Protein AF-A0A968UY89-F1 (afdb_monomer)

Foldseek 3Di:
DPVVPFWDWDAFPPSQWIWIKGAWPDDPPDPVVVVVLVVVLVVCCVPPNNVRSVVSVVVVVVVVVVDDPFTAIETEDIDGDPVCPPVCRSVVNCVVRVVRCVVVVGYYDYDDPDVVVVDD

pLDDT: mean 89.92, std 12.42, range [38.28, 98.25]

Mean predicted aligned error: 5.14 Å

Solvent-accessible surface area (backbone atoms only — not comparable to full-atom values): 7161 Å² total; per-residue (Å²): 145,68,71,76,82,64,46,51,71,49,66,41,77,92,74,36,27,39,26,35,30,33,54,59,85,65,83,70,89,40,76,68,44,53,52,51,50,54,53,50,32,53,50,37,21,72,79,63,38,60,71,50,14,53,53,49,50,54,51,51,55,56,51,60,76,68,55,77,88,67,71,35,24,39,47,78,44,76,51,62,45,78,94,48,59,97,67,60,52,70,59,65,44,43,44,67,58,51,55,53,20,61,75,69,73,41,46,78,46,68,85,78,91,48,72,88,76,64,74,129

Structure (mmCIF, N/CA/C/O backbone):
data_AF-A0A968UY89-F1
#
_entry.id   AF-A0A968UY89-F1
#
loop_
_atom_site.group_PDB
_atom_site.id
_atom_site.type_symbol
_atom_site.label_atom_id
_atom_site.label_alt_id
_atom_site.label_comp_id
_atom_site.label_asym_id
_atom_site.label_entity_id
_atom_site.label_seq_id
_atom_site.pdbx_PDB_ins_code
_atom_site.Cartn_x
_atom_site.Cartn_y
_atom_site.Cartn_z
_atom_site.occupancy
_atom_site.B_iso_or_equiv
_atom_site.auth_seq_id
_atom_site.auth_comp_id
_atom_site.auth_asym_id
_atom_site.auth_atom_id
_atom_site.pdbx_PDB_model_num
ATOM 1 N N . MET A 1 1 ? -11.296 5.969 -15.406 1.00 38.28 1 MET A N 1
ATOM 2 C CA . MET A 1 1 ? -12.316 6.303 -14.390 1.00 38.28 1 MET A CA 1
ATOM 3 C C . MET A 1 1 ? -12.957 5.017 -13.849 1.00 38.28 1 MET A C 1
ATOM 5 O O . MET A 1 1 ? -14.138 4.800 -14.036 1.00 38.28 1 MET A O 1
ATOM 9 N N . LEU A 1 2 ? -12.156 4.122 -13.254 1.00 40.53 2 LEU A N 1
ATOM 10 C CA . LEU A 1 2 ? -12.601 2.816 -12.713 1.00 40.53 2 LEU A CA 1
ATOM 11 C C . LEU A 1 2 ? -11.835 2.411 -11.434 1.00 40.53 2 LEU A C 1
ATOM 13 O O . LEU A 1 2 ? -12.258 1.504 -10.735 1.00 40.53 2 LEU A O 1
ATOM 17 N N . LEU A 1 3 ? -10.747 3.115 -11.087 1.00 42.62 3 LEU A N 1
ATOM 18 C CA . LEU A 1 3 ? -9.927 2.828 -9.902 1.00 42.62 3 LEU A CA 1
ATOM 19 C C . LEU A 1 3 ? -10.627 3.167 -8.572 1.00 42.62 3 LEU A C 1
ATOM 21 O O . LEU A 1 3 ? -10.295 2.578 -7.555 1.00 42.62 3 LEU A O 1
ATOM 25 N N . TYR A 1 4 ? -11.616 4.067 -8.567 1.00 43.81 4 TYR A N 1
ATOM 26 C CA . TYR A 1 4 ? -12.242 4.555 -7.329 1.00 43.81 4 TYR A CA 1
ATOM 27 C C . TYR A 1 4 ? -13.195 3.567 -6.644 1.00 43.81 4 TYR A C 1
AT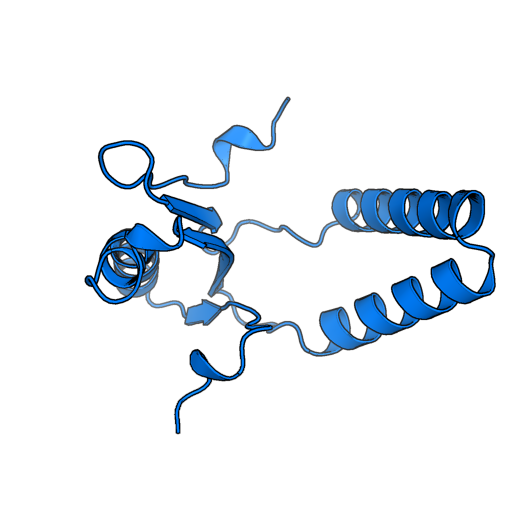OM 29 O O . TYR A 1 4 ? -13.559 3.805 -5.500 1.00 43.81 4 TYR A O 1
ATOM 37 N N . PHE A 1 5 ? -13.621 2.495 -7.317 1.00 53.47 5 PHE A N 1
ATOM 38 C CA . PHE A 1 5 ? -14.590 1.552 -6.741 1.00 53.47 5 PHE A CA 1
ATOM 39 C C . PHE A 1 5 ? -13.953 0.371 -6.003 1.00 53.47 5 PHE A C 1
ATOM 41 O O . PHE A 1 5 ? -14.665 -0.341 -5.303 1.00 53.47 5 PHE A O 1
ATOM 48 N N . LEU A 1 6 ? -12.640 0.159 -6.143 1.00 69.44 6 LEU A N 1
ATOM 49 C CA . LEU A 1 6 ? -11.962 -1.015 -5.582 1.00 69.44 6 LEU A CA 1
ATOM 50 C C . LEU A 1 6 ? -11.095 -0.700 -4.358 1.00 69.44 6 LEU A C 1
ATOM 52 O O . LEU A 1 6 ? -10.883 -1.590 -3.543 1.00 69.44 6 LEU A O 1
ATOM 56 N N . CYS A 1 7 ? -10.623 0.539 -4.192 1.00 77.06 7 CYS A N 1
ATOM 57 C CA . CYS A 1 7 ? -9.902 0.963 -2.990 1.00 77.06 7 CYS A CA 1
ATOM 58 C C . CYS A 1 7 ? -10.788 1.752 -2.022 1.00 77.06 7 CYS A C 1
ATOM 60 O O . CYS A 1 7 ? -11.696 2.483 -2.418 1.00 77.06 7 CYS A O 1
ATOM 62 N N . ILE A 1 8 ? -10.500 1.609 -0.729 1.00 80.56 8 ILE A N 1
ATOM 63 C CA . ILE A 1 8 ? -11.234 2.238 0.369 1.00 80.56 8 ILE A CA 1
ATOM 64 C C . ILE A 1 8 ? -10.363 3.338 0.990 1.00 80.56 8 ILE A C 1
ATOM 66 O O . ILE A 1 8 ? -9.155 3.181 1.176 1.00 80.56 8 ILE A O 1
ATOM 70 N N . PHE A 1 9 ? -11.001 4.469 1.314 1.00 87.12 9 PHE A N 1
ATOM 71 C CA . PHE A 1 9 ? -10.334 5.713 1.707 1.00 87.12 9 PHE A CA 1
ATOM 72 C C . PHE A 1 9 ? -10.851 6.262 3.047 1.00 87.12 9 PHE A C 1
ATOM 74 O O . PHE A 1 9 ? -11.604 7.242 3.058 1.00 87.12 9 PHE A O 1
ATOM 81 N N . PRO A 1 10 ? -10.493 5.684 4.208 1.00 88.25 10 PRO A N 1
ATOM 82 C CA . PRO A 1 10 ? -10.768 6.341 5.478 1.00 88.25 10 PRO A CA 1
ATOM 83 C C . PRO A 1 10 ? -9.993 7.667 5.563 1.00 88.25 10 PRO A C 1
ATOM 85 O O . PRO A 1 10 ? -8.782 7.733 5.332 1.00 88.25 10 PRO A O 1
ATOM 88 N N . ILE A 1 11 ? -10.706 8.736 5.920 1.00 93.69 11 ILE A N 1
ATOM 89 C CA . ILE A 1 11 ? -10.157 10.083 6.105 1.00 93.69 11 ILE A CA 1
ATOM 90 C C . ILE A 1 11 ? -10.361 10.490 7.562 1.00 93.69 11 ILE A C 1
ATOM 92 O O . ILE A 1 11 ? -11.465 10.421 8.099 1.00 93.69 11 ILE A O 1
ATOM 96 N N . ALA A 1 12 ? -9.290 10.947 8.208 1.00 94.44 12 ALA A N 1
ATOM 97 C CA . ALA A 1 12 ? -9.349 11.400 9.590 1.00 94.44 12 ALA A CA 1
ATOM 98 C C . ALA A 1 12 ? -10.100 12.742 9.701 1.00 94.44 12 ALA A C 1
ATOM 100 O O . ALA A 1 12 ? -10.042 13.561 8.771 1.00 94.44 12 ALA A O 1
ATOM 101 N N . PRO A 1 13 ? -10.728 13.043 10.856 1.00 92.75 13 PRO A N 1
ATOM 102 C CA . PRO A 1 13 ? -11.386 14.325 11.092 1.00 92.75 13 PRO A CA 1
ATOM 103 C C . PRO A 1 13 ? -10.499 15.522 10.736 1.00 92.75 13 PRO A C 1
ATOM 105 O O . PRO A 1 13 ? -9.277 15.492 10.901 1.00 92.75 13 PRO A O 1
ATOM 108 N N . LYS A 1 14 ? -11.120 16.600 10.239 1.00 93.75 14 LYS A N 1
ATOM 109 C CA . LYS A 1 14 ? -10.420 17.820 9.784 1.00 93.75 14 LYS A CA 1
ATOM 110 C C . LYS A 1 14 ? -9.354 17.548 8.705 1.00 93.75 14 LYS A C 1
ATOM 112 O O . LYS A 1 14 ? -8.401 18.320 8.568 1.00 93.75 14 LYS A O 1
ATOM 117 N N . GLN A 1 15 ? -9.498 16.445 7.963 1.00 94.69 15 GLN A N 1
ATOM 118 C CA . GLN A 1 15 ? -8.575 16.020 6.907 1.00 94.69 15 GLN A CA 1
ATOM 119 C C . GLN A 1 15 ? -7.127 15.988 7.415 1.00 94.69 15 GLN A C 1
ATOM 121 O O . GLN A 1 15 ? -6.206 16.549 6.815 1.00 94.69 15 GLN A O 1
ATOM 126 N N . GLN A 1 16 ? -6.936 15.434 8.612 1.00 96.44 16 GLN A N 1
ATOM 127 C CA . GLN A 1 16 ? -5.627 15.376 9.263 1.00 96.44 16 GLN A CA 1
ATOM 128 C C . GLN A 1 16 ? -4.768 14.204 8.784 1.00 96.44 16 GLN A C 1
ATOM 130 O O . GLN A 1 16 ? -3.568 14.180 9.060 1.00 96.44 16 GLN A O 1
ATOM 135 N N . GLY A 1 17 ? -5.358 13.280 8.035 1.00 96.56 17 GLY A N 1
ATOM 136 C CA . GLY A 1 17 ? -4.687 12.143 7.434 1.00 96.56 17 GLY A CA 1
ATOM 137 C C . GLY A 1 17 ? -5.654 11.266 6.653 1.00 96.56 17 GLY A C 1
ATOM 138 O O . GLY A 1 17 ? -6.868 11.464 6.731 1.00 96.56 17 GLY A O 1
ATOM 139 N N . ALA A 1 18 ? -5.098 10.318 5.912 1.00 96.69 18 ALA A N 1
ATOM 140 C CA . ALA A 1 18 ? -5.842 9.348 5.123 1.00 96.69 18 ALA A CA 1
ATOM 141 C C . ALA A 1 18 ? -5.075 8.024 5.049 1.00 96.69 18 ALA A C 1
ATOM 143 O O . ALA A 1 18 ? -3.848 8.000 5.202 1.00 96.69 18 ALA A O 1
ATOM 144 N N . CYS A 1 19 ? -5.814 6.948 4.810 1.00 95.75 19 CYS A N 1
ATOM 145 C CA . CYS A 1 19 ? -5.279 5.659 4.394 1.00 95.75 19 CYS A CA 1
ATOM 146 C C . CYS A 1 19 ? -5.966 5.262 3.081 1.00 95.75 19 CYS A C 1
ATOM 148 O O . CYS A 1 19 ? -7.147 5.544 2.899 1.00 95.75 19 CYS A O 1
ATOM 150 N N . VAL A 1 20 ? -5.212 4.677 2.159 1.00 94.94 20 VAL A N 1
ATOM 151 C CA . VAL A 1 20 ? -5.668 4.131 0.882 1.00 94.94 20 VAL A CA 1
ATOM 152 C C . VAL A 1 20 ? -5.288 2.670 0.887 1.00 94.94 20 VAL A C 1
ATOM 154 O O . VAL A 1 20 ? -4.104 2.350 1.014 1.00 94.94 20 VAL A O 1
ATOM 157 N N . TRP A 1 21 ? -6.276 1.802 0.749 1.00 95.44 21 TRP A N 1
ATOM 158 C CA . TRP A 1 21 ? -6.047 0.368 0.781 1.00 95.44 21 TRP A CA 1
ATOM 159 C C . TRP A 1 21 ? -6.997 -0.383 -0.142 1.00 95.44 21 TRP A C 1
ATOM 161 O O . TRP A 1 21 ? -8.042 0.144 -0.533 1.00 95.44 21 TRP A O 1
ATOM 171 N N . TYR A 1 22 ? -6.626 -1.611 -0.477 1.00 94.69 22 TYR A N 1
ATOM 172 C CA . TYR A 1 22 ? -7.389 -2.511 -1.326 1.00 94.69 22 TYR A CA 1
ATOM 173 C C . TYR A 1 22 ? -7.798 -3.761 -0.540 1.00 94.69 22 TYR A C 1
ATOM 175 O O . TYR A 1 22 ? -6.957 -4.347 0.149 1.00 94.69 22 TYR A O 1
ATOM 183 N N . PRO A 1 23 ? -9.065 -4.191 -0.636 1.00 93.94 23 PRO A N 1
ATOM 184 C CA . PRO A 1 23 ? -9.505 -5.453 -0.066 1.00 93.94 23 PRO A CA 1
ATOM 185 C C . PRO A 1 23 ? -8.798 -6.654 -0.689 1.00 93.94 23 PRO A C 1
ATOM 187 O O . PRO A 1 23 ? -8.433 -6.642 -1.865 1.00 93.94 23 PRO A O 1
ATOM 190 N N . ALA A 1 24 ? -8.714 -7.733 0.084 1.00 92.50 24 ALA A N 1
ATOM 191 C CA . ALA A 1 24 ? -8.274 -9.024 -0.421 1.00 92.50 24 ALA A CA 1
ATOM 192 C C . ALA A 1 24 ? -9.057 -9.469 -1.666 1.00 92.50 24 ALA A C 1
ATOM 194 O O . ALA A 1 24 ? -10.284 -9.343 -1.728 1.00 92.50 24 ALA A O 1
ATOM 195 N N . GLY A 1 25 ? -8.323 -10.011 -2.640 1.00 87.19 25 GLY A N 1
ATOM 196 C CA . GLY A 1 25 ? -8.855 -10.459 -3.930 1.00 87.19 25 GLY A CA 1
ATOM 197 C C . GLY A 1 25 ? -8.907 -9.372 -5.007 1.00 87.19 25 GLY A C 1
ATOM 198 O O . GLY A 1 25 ? -9.245 -9.679 -6.148 1.00 87.19 25 GLY A O 1
ATOM 199 N N . VAL A 1 26 ? -8.561 -8.120 -4.684 1.00 89.88 26 VAL A N 1
ATOM 200 C CA . VAL A 1 26 ? -8.328 -7.093 -5.704 1.00 89.88 26 VAL A CA 1
ATOM 201 C C . VAL A 1 26 ? -6.914 -7.239 -6.255 1.00 89.88 26 VAL A C 1
ATOM 203 O O . VAL A 1 26 ? -5.936 -7.053 -5.539 1.00 89.88 26 VAL A O 1
ATOM 206 N N . GLU A 1 27 ? -6.809 -7.535 -7.546 1.00 86.44 27 GLU A N 1
ATOM 207 C CA . GLU A 1 27 ? -5.531 -7.631 -8.247 1.00 86.44 27 GLU A CA 1
ATOM 208 C C . GLU A 1 27 ? -5.028 -6.235 -8.654 1.00 86.44 27 GLU A C 1
ATOM 210 O O . GLU A 1 27 ? -5.558 -5.599 -9.571 1.00 86.44 27 GLU A O 1
ATOM 215 N N . ILE A 1 28 ? -4.017 -5.740 -7.937 1.00 86.38 28 ILE A N 1
ATOM 216 C CA . ILE A 1 28 ? -3.438 -4.400 -8.134 1.00 86.38 28 ILE A CA 1
ATOM 217 C C . ILE A 1 28 ? -2.291 -4.450 -9.146 1.00 86.38 28 ILE A C 1
ATOM 219 O O . ILE A 1 28 ? -2.190 -3.572 -10.001 1.00 86.38 28 ILE A O 1
ATOM 223 N N . PHE A 1 29 ? -1.453 -5.485 -9.061 1.00 86.06 29 PHE A N 1
ATOM 224 C CA . PHE A 1 29 ? -0.253 -5.681 -9.876 1.00 86.06 29 PHE A CA 1
ATOM 225 C C . PHE A 1 29 ? -0.566 -6.467 -11.159 1.00 86.06 29 PHE A C 1
ATOM 227 O O . PHE A 1 29 ? -0.061 -7.561 -11.371 1.00 86.06 29 PHE A O 1
ATOM 234 N N . ASN A 1 30 ? -1.449 -5.915 -11.990 1.00 87.69 30 ASN A N 1
ATOM 235 C CA . ASN A 1 30 ? -1.846 -6.485 -13.284 1.00 87.69 30 ASN A CA 1
ATOM 236 C C . ASN A 1 30 ? -1.126 -5.797 -14.462 1.00 87.69 30 ASN A C 1
ATOM 238 O O . ASN A 1 30 ? -0.412 -4.811 -14.271 1.00 87.69 30 ASN A O 1
ATOM 242 N N . ASP A 1 31 ? -1.396 -6.231 -15.697 1.00 90.75 31 ASP A N 1
ATOM 243 C CA . ASP A 1 31 ? -0.823 -5.663 -16.932 1.00 90.75 31 ASP A CA 1
ATOM 244 C C . ASP A 1 31 ? -0.929 -4.131 -17.016 1.00 90.75 31 ASP A C 1
ATOM 246 O O . ASP A 1 31 ? -0.071 -3.447 -17.576 1.00 90.75 31 ASP A O 1
ATOM 250 N N . ARG A 1 32 ? -1.997 -3.549 -16.456 1.00 90.25 32 ARG A N 1
ATOM 251 C CA . ARG A 1 32 ? -2.168 -2.095 -16.440 1.00 90.25 32 ARG A CA 1
ATOM 252 C C . ARG A 1 32 ? -1.194 -1.424 -15.476 1.00 90.25 32 ARG A C 1
ATOM 254 O O . ARG A 1 32 ? -0.708 -0.333 -15.770 1.00 90.25 32 ARG A O 1
ATOM 261 N N . PHE A 1 33 ? -0.940 -2.031 -14.322 1.00 88.38 33 PHE A N 1
ATOM 262 C CA . PHE A 1 33 ? 0.085 -1.552 -13.402 1.00 88.38 33 PHE A CA 1
ATOM 263 C C . PHE A 1 33 ? 1.465 -1.608 -14.060 1.00 88.38 33 PHE A C 1
ATOM 265 O O . PHE A 1 33 ? 2.196 -0.622 -14.005 1.00 88.38 33 PHE A O 1
ATOM 272 N N . GLU A 1 34 ? 1.780 -2.692 -14.770 1.00 90.50 34 GLU A N 1
ATOM 273 C CA . GLU A 1 34 ? 3.037 -2.815 -15.519 1.00 90.50 34 GLU A CA 1
ATOM 274 C C . GLU A 1 34 ? 3.194 -1.711 -16.576 1.00 90.50 34 GLU A C 1
ATOM 276 O O . GLU A 1 34 ? 4.243 -1.070 -16.653 1.00 90.50 34 GLU A O 1
ATOM 281 N N . GLN A 1 35 ? 2.132 -1.403 -17.329 1.00 94.00 35 GLN A N 1
ATOM 282 C CA . GLN A 1 35 ? 2.130 -0.289 -18.288 1.00 94.00 35 GLN A CA 1
ATOM 283 C C . GLN A 1 35 ? 2.414 1.059 -17.614 1.00 94.00 35 GLN A C 1
ATOM 285 O O . GLN A 1 35 ? 3.215 1.845 -18.120 1.00 94.00 35 GLN A O 1
ATOM 290 N N . ILE A 1 36 ? 1.812 1.316 -16.448 1.00 93.75 36 ILE A N 1
ATOM 291 C CA . ILE A 1 36 ? 2.078 2.536 -15.674 1.00 93.75 36 ILE A CA 1
ATOM 292 C C . ILE A 1 36 ? 3.550 2.592 -15.248 1.00 93.75 36 ILE A C 1
ATOM 294 O O . ILE A 1 36 ? 4.166 3.652 -15.341 1.00 93.75 36 ILE A O 1
ATOM 298 N N . ILE A 1 37 ? 4.141 1.476 -14.814 1.00 93.56 37 ILE A N 1
ATOM 299 C CA . ILE A 1 37 ? 5.565 1.435 -14.454 1.00 93.56 37 ILE A CA 1
ATOM 300 C C . ILE A 1 37 ? 6.448 1.766 -15.661 1.00 93.56 37 ILE A C 1
ATOM 302 O O . ILE A 1 37 ? 7.363 2.577 -15.520 1.00 93.56 37 ILE A O 1
ATOM 306 N N . VAL A 1 38 ? 6.152 1.228 -16.848 1.00 95.62 38 VAL A N 1
ATOM 307 C CA . VAL A 1 38 ? 6.879 1.561 -18.088 1.00 95.62 38 VAL A CA 1
ATOM 308 C C . VAL A 1 38 ? 6.799 3.061 -18.393 1.00 95.62 38 VAL A C 1
ATOM 310 O O . VAL A 1 38 ? 7.819 3.693 -18.682 1.00 95.62 38 VAL A O 1
ATOM 313 N N . GLU A 1 39 ? 5.614 3.665 -18.273 1.00 97.44 39 GLU A N 1
ATOM 314 C CA . GLU A 1 39 ? 5.432 5.109 -18.460 1.00 97.44 39 GLU A CA 1
ATOM 315 C C . GLU A 1 39 ? 6.226 5.930 -17.431 1.00 97.44 39 GLU A C 1
ATOM 317 O O . GLU A 1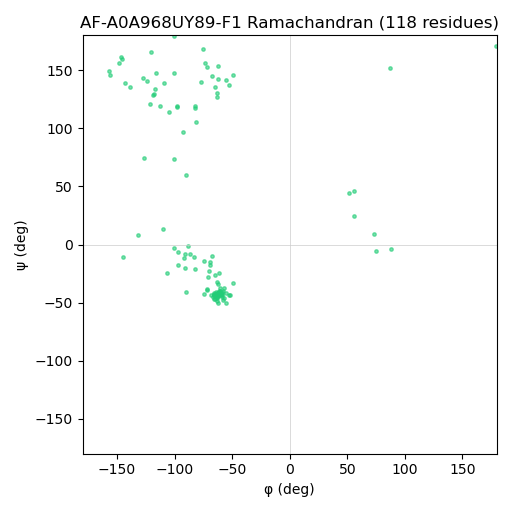 39 ? 6.869 6.923 -17.783 1.00 97.44 39 GLU A O 1
ATOM 322 N N . VAL A 1 40 ? 6.236 5.506 -16.164 1.00 97.00 40 VAL A N 1
ATOM 323 C CA . VAL A 1 40 ? 6.995 6.170 -15.095 1.00 97.00 40 VAL A CA 1
ATOM 324 C C . VAL A 1 40 ? 8.503 6.061 -15.333 1.00 97.00 40 VAL A C 1
ATOM 326 O O . VAL A 1 40 ? 9.201 7.068 -15.204 1.00 97.00 40 VAL A O 1
ATOM 329 N N . VAL A 1 41 ? 9.014 4.892 -15.733 1.00 97.69 41 VAL A N 1
ATOM 330 C CA . VAL A 1 41 ? 10.429 4.705 -16.102 1.00 97.69 41 VAL A CA 1
ATOM 331 C C . VAL A 1 41 ? 10.805 5.656 -17.238 1.00 97.69 41 VAL A C 1
ATOM 333 O O . VAL A 1 41 ? 11.789 6.386 -17.119 1.00 97.69 41 VAL A O 1
ATOM 336 N N . ALA A 1 42 ? 9.990 5.727 -18.295 1.00 97.88 42 ALA A N 1
ATOM 337 C CA . ALA A 1 42 ? 10.233 6.619 -19.427 1.00 97.88 42 ALA A CA 1
ATOM 338 C C . ALA A 1 42 ? 10.244 8.103 -19.015 1.00 97.88 42 ALA A C 1
ATOM 340 O O . ALA A 1 42 ? 11.094 8.875 -19.470 1.00 97.88 42 ALA A O 1
ATOM 341 N N . LEU A 1 43 ? 9.337 8.513 -18.122 1.00 98.25 43 LEU A N 1
ATOM 342 C CA . LEU A 1 43 ? 9.315 9.868 -17.569 1.00 98.25 43 LEU A CA 1
ATOM 343 C C . LEU A 1 43 ? 10.583 10.168 -16.759 1.00 98.25 43 LEU A C 1
ATOM 345 O O . LEU A 1 43 ? 11.198 11.218 -16.956 1.00 98.25 43 LEU A O 1
ATOM 349 N N . ILE A 1 44 ? 11.013 9.251 -15.891 1.00 98.25 44 ILE A N 1
ATOM 350 C CA . ILE A 1 44 ? 12.235 9.416 -15.092 1.00 98.25 44 ILE A CA 1
ATOM 351 C C . ILE A 1 44 ? 13.465 9.488 -16.003 1.00 98.25 44 ILE A C 1
ATOM 353 O O . ILE A 1 44 ? 14.281 10.394 -15.832 1.00 98.25 44 ILE A O 1
ATOM 357 N N . SER A 1 45 ? 13.581 8.609 -17.003 1.00 98.00 45 SER A N 1
ATOM 358 C CA . SER A 1 45 ? 14.667 8.667 -17.990 1.00 98.00 45 SER A CA 1
ATOM 359 C C . SER A 1 45 ? 14.703 10.016 -18.707 1.00 98.00 45 SER A C 1
ATOM 361 O O . SER A 1 45 ? 15.760 10.642 -18.810 1.00 98.00 45 SER A O 1
ATOM 363 N N . ARG A 1 46 ? 13.542 10.515 -19.147 1.00 98.06 46 ARG A N 1
ATOM 364 C CA . ARG A 1 46 ? 13.434 11.783 -19.879 1.00 98.06 46 ARG A CA 1
ATOM 365 C C . ARG A 1 46 ? 13.832 12.995 -19.038 1.00 98.06 46 ARG A C 1
ATOM 367 O O . ARG A 1 46 ? 14.506 13.885 -19.548 1.00 98.06 46 ARG A O 1
ATOM 374 N N . PHE A 1 47 ? 13.381 13.070 -17.787 1.00 98.19 47 PHE A N 1
ATOM 375 C CA . PHE A 1 47 ? 13.551 14.268 -16.955 1.00 98.19 47 PHE A CA 1
ATOM 376 C C . PHE A 1 47 ? 14.749 14.203 -16.003 1.00 98.19 47 PHE A C 1
ATOM 378 O O . PHE A 1 47 ? 15.178 15.232 -15.489 1.00 98.19 47 PHE A O 1
ATOM 385 N N . SER A 1 48 ? 15.284 13.014 -15.734 1.00 97.75 48 SER A N 1
ATOM 386 C CA . SER A 1 48 ? 16.351 12.788 -14.749 1.00 97.75 48 SER A CA 1
ATOM 387 C C . SER A 1 48 ? 17.504 11.928 -15.281 1.00 97.75 48 SER A C 1
ATOM 389 O O . SER A 1 48 ? 18.402 11.571 -14.515 1.00 97.75 48 SER A O 1
ATOM 391 N N . GLY A 1 49 ? 17.507 11.627 -16.582 1.00 98.12 49 GLY A N 1
ATOM 392 C CA . GLY A 1 49 ? 18.552 10.877 -17.272 1.00 98.12 49 GLY A CA 1
ATOM 393 C C . GLY A 1 49 ? 18.345 9.363 -17.232 1.00 98.12 49 GLY A C 1
ATOM 394 O O . GLY A 1 49 ? 17.781 8.814 -16.287 1.00 98.12 49 GLY A O 1
ATOM 395 N N . GLU A 1 50 ? 18.865 8.685 -18.252 1.00 97.88 50 GLU A N 1
ATOM 396 C CA . GLU A 1 50 ? 18.654 7.254 -18.507 1.00 97.88 50 GLU A CA 1
ATOM 397 C C . GLU A 1 50 ? 19.035 6.351 -17.323 1.00 97.88 50 GLU A C 1
ATOM 399 O O . GLU A 1 50 ? 18.297 5.447 -16.938 1.00 97.88 50 GLU A O 1
ATOM 404 N N . GLU A 1 51 ? 20.157 6.646 -16.668 1.00 98.12 51 GLU A N 1
ATOM 405 C CA . GLU A 1 51 ? 20.608 5.881 -15.503 1.00 98.12 51 GLU A CA 1
ATOM 406 C C . GLU A 1 51 ? 19.651 6.006 -14.307 1.00 98.12 51 GLU A C 1
ATOM 408 O O . GLU A 1 51 ? 19.579 5.106 -13.472 1.00 98.12 51 GLU A O 1
ATOM 413 N N . SER A 1 52 ? 18.895 7.102 -14.203 1.00 97.94 52 SER A N 1
ATOM 414 C CA . SER A 1 52 ? 17.858 7.249 -13.177 1.00 97.94 52 SER A CA 1
ATOM 415 C C . SER A 1 52 ? 16.652 6.356 -13.467 1.00 97.94 52 SER A C 1
ATOM 417 O O . SER A 1 52 ? 16.126 5.753 -12.532 1.00 97.94 52 SER A O 1
ATOM 419 N N . GLY A 1 53 ? 16.263 6.219 -14.739 1.00 98.00 53 GLY A N 1
ATOM 420 C CA . GLY A 1 53 ? 15.207 5.298 -15.165 1.00 98.00 53 GLY A CA 1
ATOM 421 C C . GLY A 1 53 ? 15.571 3.847 -14.860 1.00 98.00 53 GLY A C 1
ATOM 422 O O . GLY A 1 53 ? 14.826 3.171 -14.155 1.00 98.00 53 GLY A O 1
ATOM 423 N N . LYS A 1 54 ? 16.776 3.410 -15.253 1.00 97.50 54 LYS A N 1
ATOM 424 C CA . LYS A 1 54 ? 17.287 2.058 -14.950 1.00 97.50 54 LYS A CA 1
ATOM 425 C C . LYS A 1 54 ? 17.352 1.763 -13.452 1.00 97.50 54 LYS A C 1
ATOM 427 O O . LYS A 1 54 ? 17.012 0.667 -13.014 1.00 97.50 54 LYS A O 1
ATOM 432 N N . ARG A 1 55 ? 17.783 2.734 -12.633 1.00 97.31 55 ARG A N 1
ATOM 433 C CA . ARG A 1 55 ? 17.786 2.568 -11.168 1.00 97.31 55 ARG A CA 1
ATOM 434 C C . ARG A 1 55 ? 16.375 2.404 -10.613 1.00 97.31 55 ARG A C 1
ATOM 436 O O . ARG A 1 55 ? 16.191 1.595 -9.710 1.00 97.31 55 ARG A O 1
ATOM 443 N N . TYR A 1 56 ? 15.404 3.162 -11.121 1.00 96.44 56 TYR A N 1
ATOM 444 C CA . TYR A 1 56 ? 14.011 3.029 -10.703 1.00 96.44 56 TYR A CA 1
ATOM 445 C C . TYR A 1 56 ? 13.427 1.672 -11.111 1.00 96.44 56 TYR A C 1
ATOM 447 O O . TYR A 1 56 ? 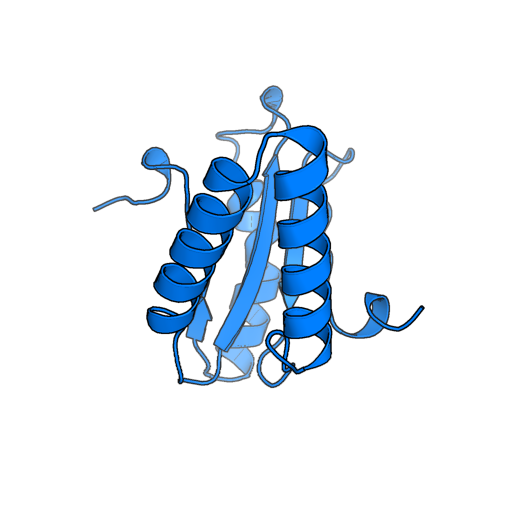12.858 0.987 -10.266 1.00 96.44 56 TYR A O 1
ATOM 455 N N . GLU A 1 57 ? 13.644 1.247 -12.356 1.00 95.75 57 GLU A N 1
ATOM 456 C CA . GLU A 1 57 ? 13.231 -0.070 -12.851 1.00 95.75 57 GLU A CA 1
ATOM 457 C C . GLU A 1 57 ? 13.794 -1.2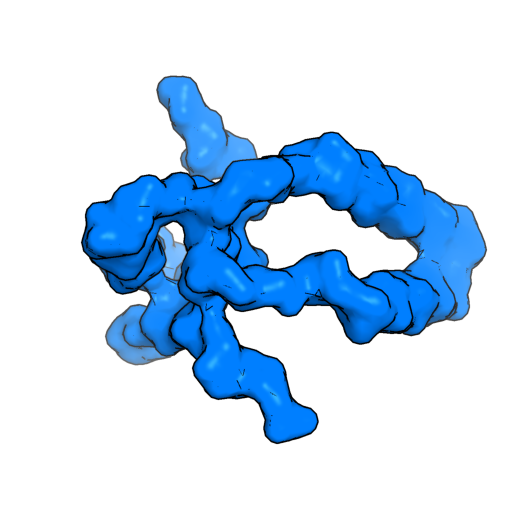01 -11.977 1.00 95.75 57 GLU A C 1
ATOM 459 O O . GLU A 1 57 ? 13.041 -2.032 -11.472 1.00 95.75 57 GLU A O 1
ATOM 464 N N . HIS A 1 58 ? 15.102 -1.178 -11.702 1.00 95.44 58 HIS A N 1
ATOM 465 C CA . HIS A 1 58 ? 15.755 -2.167 -10.839 1.00 95.44 58 HIS A CA 1
ATOM 466 C C . HIS A 1 58 ? 15.189 -2.186 -9.412 1.00 95.44 58 HIS A C 1
ATOM 468 O O . HIS A 1 58 ? 15.068 -3.246 -8.797 1.00 95.44 58 HIS A O 1
ATOM 474 N N . LEU A 1 59 ? 14.843 -1.018 -8.859 1.00 92.50 59 LEU A N 1
ATOM 475 C CA . LEU A 1 59 ? 14.212 -0.924 -7.541 1.00 92.50 59 LEU A CA 1
ATOM 476 C C . LEU A 1 59 ? 12.812 -1.543 -7.541 1.00 92.50 59 LEU A C 1
ATOM 478 O O . LEU A 1 59 ? 12.505 -2.314 -6.634 1.00 92.50 59 LEU A O 1
ATOM 482 N N . ILE A 1 60 ? 11.988 -1.246 -8.548 1.00 91.31 60 ILE A N 1
ATOM 483 C CA . ILE A 1 60 ? 10.632 -1.796 -8.653 1.00 91.31 60 ILE A CA 1
ATOM 484 C C . ILE A 1 60 ? 10.663 -3.310 -8.868 1.00 91.31 60 ILE A C 1
ATOM 486 O O . ILE A 1 60 ? 9.925 -4.015 -8.190 1.00 91.31 60 ILE A O 1
ATOM 490 N N . GLN A 1 61 ? 11.562 -3.831 -9.707 1.00 91.44 61 GLN A N 1
ATOM 491 C CA . GLN A 1 61 ? 11.731 -5.279 -9.882 1.00 91.44 61 GLN A CA 1
ATOM 492 C C . GLN A 1 61 ? 12.112 -5.977 -8.570 1.00 91.44 61 GLN A C 1
ATOM 494 O O . GLN A 1 61 ? 11.563 -7.022 -8.228 1.00 91.44 61 GLN A O 1
ATOM 499 N N . LYS A 1 62 ? 13.031 -5.389 -7.793 1.00 91.19 62 LYS A N 1
ATOM 500 C CA . LYS A 1 62 ? 13.402 -5.931 -6.479 1.00 91.19 62 LYS A CA 1
ATOM 501 C C . LYS A 1 62 ? 12.244 -5.931 -5.490 1.00 91.19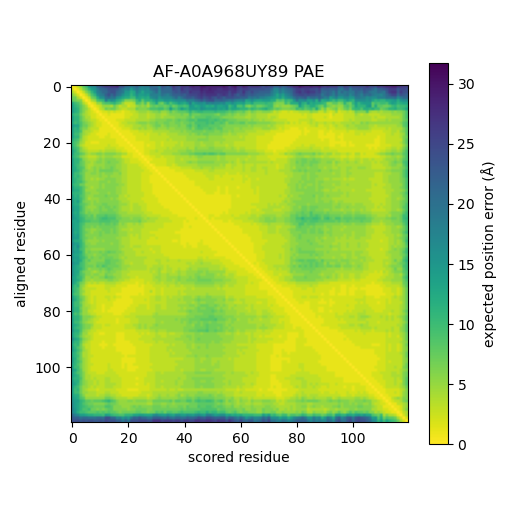 62 LYS A C 1
ATOM 503 O O . LYS A 1 62 ? 12.111 -6.897 -4.751 1.00 91.19 62 LYS A O 1
ATOM 508 N N . MET A 1 63 ? 11.455 -4.860 -5.462 1.00 87.25 63 MET A N 1
ATOM 509 C CA . MET A 1 63 ? 10.274 -4.771 -4.605 1.00 87.25 63 MET A CA 1
ATOM 510 C C . MET A 1 63 ? 9.216 -5.792 -5.019 1.00 87.25 63 MET A C 1
ATOM 512 O O . MET A 1 63 ? 8.762 -6.542 -4.167 1.00 87.25 63 MET A O 1
ATOM 516 N N . GLY A 1 64 ? 8.921 -5.900 -6.318 1.00 87.81 64 GLY A N 1
ATOM 517 C CA . GLY A 1 64 ? 7.971 -6.875 -6.860 1.00 87.81 64 GLY A CA 1
ATOM 518 C C . GLY A 1 64 ? 8.329 -8.322 -6.511 1.00 87.81 64 GLY A C 1
ATOM 519 O O . GLY A 1 64 ? 7.457 -9.108 -6.170 1.00 87.81 64 GLY A O 1
ATOM 520 N N . ASN A 1 65 ? 9.620 -8.669 -6.495 1.00 87.94 65 ASN A N 1
ATOM 521 C CA . ASN A 1 65 ? 10.077 -10.003 -6.084 1.00 87.94 65 ASN A CA 1
ATOM 522 C C . ASN A 1 65 ? 9.898 -10.300 -4.581 1.00 87.94 65 ASN A C 1
ATOM 524 O O . ASN A 1 65 ? 10.056 -11.449 -4.171 1.00 87.94 65 ASN A O 1
ATOM 528 N N . LEU A 1 66 ? 9.652 -9.278 -3.756 1.00 88.44 66 LEU A N 1
ATOM 529 C CA . LEU A 1 66 ? 9.392 -9.402 -2.318 1.00 88.44 66 LEU A CA 1
ATOM 530 C C . LEU A 1 66 ? 7.898 -9.313 -1.981 1.00 88.44 66 LEU A C 1
ATOM 532 O O . LEU A 1 66 ? 7.547 -9.432 -0.804 1.00 88.44 66 LEU A O 1
ATOM 536 N N . GLU A 1 67 ? 7.040 -9.085 -2.977 1.00 88.31 67 GLU A N 1
ATOM 537 C CA . GLU A 1 67 ? 5.597 -9.019 -2.774 1.00 88.31 67 GLU A CA 1
ATOM 538 C C . GLU A 1 67 ? 5.055 -10.385 -2.322 1.00 88.31 67 GLU A C 1
ATOM 540 O O . GLU A 1 67 ? 5.441 -11.421 -2.880 1.00 88.31 67 GLU A O 1
ATOM 545 N N . PRO A 1 68 ? 4.170 -10.424 -1.309 1.00 89.69 68 PRO A N 1
ATOM 546 C CA . PRO A 1 68 ? 3.565 -11.668 -0.863 1.00 89.69 68 PRO A CA 1
ATOM 547 C C . PRO A 1 68 ? 2.723 -12.311 -1.963 1.00 89.69 68 PRO A C 1
ATOM 549 O O . PRO A 1 68 ? 1.991 -11.641 -2.691 1.00 89.69 68 PRO A O 1
ATOM 552 N N . THR A 1 69 ? 2.770 -13.639 -2.027 1.00 89.19 69 THR A N 1
ATOM 553 C CA . THR A 1 69 ? 1.925 -14.417 -2.951 1.00 89.19 69 THR A CA 1
ATOM 554 C C . THR A 1 69 ? 0.593 -14.817 -2.317 1.00 89.19 69 THR A C 1
ATOM 556 O O . THR A 1 69 ? -0.376 -15.127 -3.009 1.00 89.19 69 THR A O 1
ATOM 5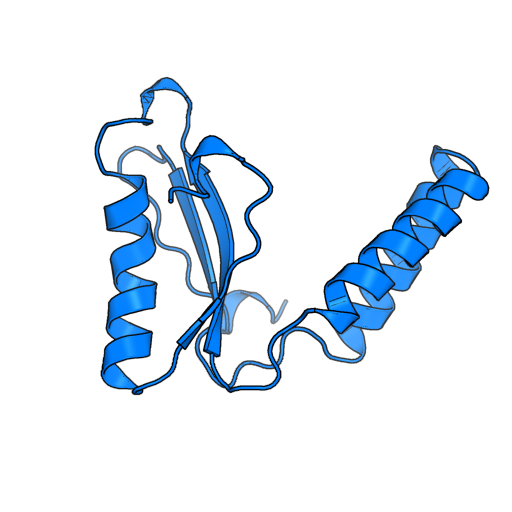59 N N . GLU A 1 70 ? 0.532 -14.811 -0.987 1.00 91.62 70 GLU A N 1
ATOM 560 C CA . GLU A 1 70 ? -0.655 -15.097 -0.201 1.00 91.62 70 GLU A CA 1
ATOM 561 C C . GLU A 1 70 ? -1.701 -14.000 -0.391 1.00 91.62 70 GLU A C 1
ATOM 563 O O . GLU A 1 70 ? -1.375 -12.821 -0.475 1.00 91.62 70 GLU A O 1
ATOM 568 N N . THR A 1 71 ? -2.985 -14.358 -0.395 1.00 93.19 71 THR A N 1
ATOM 569 C CA . THR A 1 71 ? -4.061 -13.363 -0.456 1.00 93.19 71 THR A CA 1
ATOM 570 C C . THR A 1 71 ? -4.048 -12.461 0.781 1.00 93.19 71 THR A C 1
ATOM 572 O O . THR A 1 71 ? -4.110 -12.943 1.914 1.00 93.19 71 THR A O 1
ATOM 575 N N . HIS A 1 72 ? -4.024 -11.148 0.561 1.00 95.06 72 HIS A N 1
ATOM 576 C CA . HIS A 1 72 ? -3.972 -10.142 1.618 1.00 95.06 72 HIS A CA 1
ATOM 577 C C . HIS A 1 72 ? -4.750 -8.879 1.237 1.00 95.06 72 HIS A C 1
ATOM 579 O O . HIS A 1 72 ? -5.013 -8.620 0.063 1.00 95.06 72 HIS A O 1
ATOM 585 N N . CYS A 1 73 ? -5.123 -8.091 2.243 1.00 95.81 73 CYS A N 1
ATOM 586 C CA . CYS A 1 73 ? -5.476 -6.687 2.057 1.00 95.81 73 CYS A CA 1
ATOM 587 C C . CYS A 1 73 ? -4.194 -5.861 1.890 1.00 95.81 73 CYS A C 1
ATOM 589 O O . CYS A 1 73 ? -3.232 -6.077 2.628 1.00 95.81 73 CYS A O 1
ATOM 591 N N . GLU A 1 74 ? -4.199 -4.888 0.981 1.00 94.62 74 GLU A N 1
ATOM 592 C CA . GLU A 1 74 ? -3.009 -4.102 0.632 1.00 94.62 74 GLU A CA 1
ATOM 593 C C . GLU A 1 74 ? -3.149 -2.645 1.070 1.00 94.62 74 GLU A C 1
ATOM 595 O O . GLU A 1 74 ? -4.044 -1.941 0.598 1.00 94.62 74 GLU A O 1
ATOM 600 N N . VAL A 1 75 ? -2.263 -2.152 1.942 1.00 95.06 75 VAL A N 1
ATOM 601 C CA . VAL A 1 75 ? -2.224 -0.730 2.320 1.00 95.06 75 VAL A CA 1
ATOM 602 C C . VAL A 1 75 ? -1.243 0.018 1.431 1.00 95.06 75 VAL A C 1
ATOM 604 O O . VAL A 1 75 ? -0.049 0.102 1.707 1.00 95.06 75 VAL A O 1
ATOM 607 N N . PHE A 1 76 ? -1.789 0.650 0.397 1.00 91.81 76 PHE A N 1
ATOM 608 C CA . PHE A 1 76 ? -1.003 1.333 -0.621 1.00 91.81 76 PHE A CA 1
ATOM 609 C C . PHE A 1 76 ? -0.414 2.660 -0.125 1.00 91.81 76 PHE A C 1
ATOM 611 O O . PHE A 1 76 ? 0.751 2.969 -0.363 1.00 91.81 76 PHE A O 1
ATOM 618 N N . PHE A 1 77 ? -1.202 3.457 0.605 1.00 92.12 77 PHE A N 1
ATOM 619 C CA . PHE A 1 77 ? -0.717 4.701 1.206 1.00 92.12 77 PHE A CA 1
ATOM 620 C C . PHE A 1 77 ? -1.334 4.948 2.573 1.00 92.12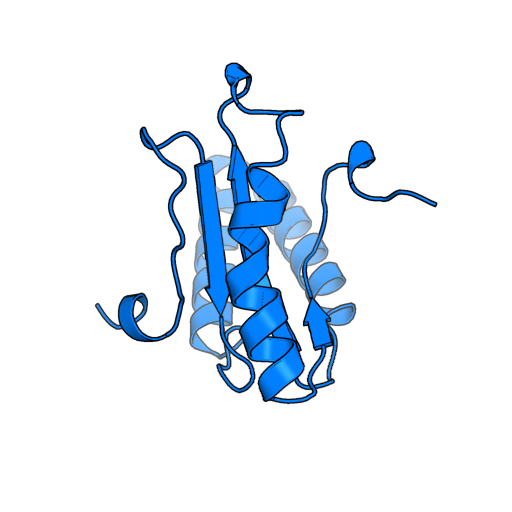 77 PHE A C 1
ATOM 622 O O . PHE A 1 77 ? -2.541 4.847 2.752 1.00 92.12 77 PHE A O 1
ATOM 629 N N . ILE A 1 78 ? -0.526 5.412 3.523 1.00 93.88 78 ILE A N 1
ATOM 630 C CA . ILE A 1 78 ? -1.013 5.977 4.780 1.00 93.88 78 ILE A CA 1
ATOM 631 C C . ILE A 1 78 ? -0.204 7.214 5.152 1.00 93.88 78 ILE A C 1
ATOM 633 O O . ILE A 1 78 ? 1.025 7.233 5.076 1.00 93.88 78 ILE A O 1
ATOM 637 N N . GLY A 1 79 ? -0.893 8.274 5.570 1.00 93.25 79 GLY A N 1
ATOM 638 C CA . GLY A 1 79 ? -0.239 9.538 5.878 1.00 93.25 79 GLY A CA 1
ATOM 639 C C . GLY A 1 79 ? -1.016 10.409 6.852 1.00 93.25 79 GLY A C 1
ATOM 640 O O . GLY A 1 79 ? -2.243 10.465 6.833 1.00 93.25 79 GLY A O 1
ATOM 641 N N . LEU A 1 80 ? -0.271 11.135 7.689 1.00 95.38 80 LEU A N 1
ATOM 642 C CA . LEU A 1 80 ? -0.790 12.132 8.626 1.00 95.38 80 LEU A CA 1
ATOM 643 C C . LEU A 1 80 ? -0.055 13.465 8.449 1.00 95.38 80 LEU A C 1
ATOM 645 O O . LEU A 1 80 ? 1.178 13.495 8.306 1.00 95.38 80 LEU A O 1
ATOM 649 N N . LYS A 1 81 ? -0.795 14.572 8.594 1.00 95.81 81 LYS A N 1
ATOM 650 C CA . LYS A 1 81 ? -0.218 15.909 8.795 1.00 95.81 81 LYS A CA 1
ATOM 651 C C . LYS A 1 81 ? 0.714 15.882 10.019 1.00 95.81 81 LYS A C 1
ATOM 653 O O . LYS A 1 81 ? 0.360 15.254 11.020 1.00 95.81 81 LYS A O 1
ATOM 658 N N . PRO A 1 82 ? 1.871 16.573 10.007 1.00 95.12 82 PRO A N 1
ATOM 659 C CA . PRO A 1 82 ? 2.817 16.528 11.126 1.00 95.12 82 PRO A CA 1
ATOM 660 C C . PRO A 1 82 ? 2.204 16.819 12.510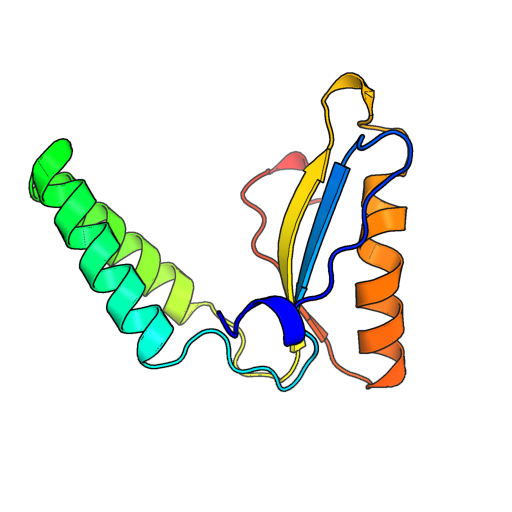 1.00 95.12 82 PRO A C 1
ATOM 662 O O . PRO A 1 82 ? 2.449 16.022 13.415 1.00 95.12 82 PRO A O 1
ATOM 665 N N . PRO A 1 83 ? 1.325 17.833 12.687 1.00 96.50 83 PRO A N 1
ATOM 666 C CA . PRO A 1 83 ? 0.692 18.115 13.983 1.00 96.50 83 PRO A CA 1
ATOM 667 C C . PRO A 1 83 ? -0.303 17.046 14.468 1.00 96.50 83 PRO A C 1
ATOM 669 O O . PRO A 1 83 ? -0.792 17.121 15.596 1.00 96.50 83 PRO A O 1
ATOM 672 N N . ALA A 1 84 ? -0.664 16.085 13.615 1.00 95.56 84 ALA A N 1
ATOM 673 C CA . ALA A 1 84 ? -1.607 15.008 13.912 1.00 95.56 84 ALA A CA 1
ATOM 674 C C . ALA A 1 84 ? -0.912 13.694 14.327 1.00 95.56 84 ALA A C 1
ATOM 676 O O . ALA A 1 84 ? -1.574 12.739 14.732 1.00 95.56 84 ALA A O 1
ATOM 677 N N . ARG A 1 85 ? 0.422 13.627 14.243 1.00 93.12 85 ARG A N 1
ATOM 678 C CA . ARG A 1 85 ? 1.209 12.435 14.596 1.00 93.12 85 ARG A CA 1
ATOM 679 C C . ARG A 1 85 ? 1.271 12.234 16.114 1.00 93.12 85 ARG A C 1
ATOM 681 O O . ARG A 1 85 ? 1.103 13.183 16.873 1.00 93.12 85 ARG A O 1
ATOM 688 N N . GLY A 1 86 ? 1.501 10.992 16.548 1.00 92.06 86 GLY A N 1
ATOM 689 C CA . GLY A 1 86 ? 1.609 10.630 17.972 1.00 92.06 86 GLY A CA 1
ATOM 690 C C . GLY A 1 86 ? 0.284 10.625 18.745 1.00 92.06 86 GLY A C 1
ATOM 691 O O . GLY A 1 86 ? 0.292 10.498 19.961 1.00 92.06 86 GLY A O 1
ATOM 692 N N . LYS A 1 87 ? -0.857 10.762 18.054 1.00 94.81 87 LYS A N 1
ATOM 693 C CA . LYS A 1 87 ? -2.199 10.884 18.657 1.00 94.81 87 LYS A CA 1
ATOM 694 C C . LYS A 1 87 ? -3.099 9.663 18.431 1.00 94.81 87 LYS A C 1
ATOM 696 O O . LYS A 1 87 ? -4.309 9.763 18.569 1.00 94.81 87 LYS A O 1
ATOM 701 N N . GLY A 1 88 ? -2.541 8.540 17.974 1.00 94.00 88 GLY A N 1
ATOM 702 C CA . GLY A 1 88 ? -3.308 7.327 17.650 1.00 94.00 88 GLY A CA 1
ATOM 703 C C . GLY A 1 88 ? -4.113 7.371 16.341 1.00 94.00 88 GLY A C 1
ATOM 704 O O . GLY A 1 88 ? -4.615 6.338 15.919 1.00 94.00 88 GLY A O 1
ATOM 705 N N . ILE A 1 89 ? -4.176 8.511 15.640 1.00 95.69 89 ILE A N 1
ATOM 706 C CA . ILE A 1 89 ? -4.989 8.676 14.416 1.00 95.69 89 ILE A CA 1
ATOM 707 C C . ILE A 1 89 ? -4.610 7.667 13.321 1.00 95.69 89 ILE A C 1
ATOM 709 O O . ILE A 1 89 ? -5.489 7.127 12.660 1.00 95.69 89 ILE A O 1
ATOM 713 N N . GLY A 1 90 ? -3.317 7.377 13.142 1.00 93.38 90 GLY A N 1
ATOM 714 C CA . GLY A 1 90 ? -2.863 6.385 12.159 1.00 93.38 90 GLY A CA 1
ATOM 715 C C . GLY A 1 90 ? -3.417 4.986 12.439 1.00 93.38 90 GLY A C 1
ATOM 716 O O . GLY A 1 90 ? -3.868 4.318 11.518 1.00 93.38 90 GLY A O 1
ATOM 717 N N . LYS A 1 91 ? -3.482 4.587 13.716 1.00 94.06 91 LYS A N 1
ATOM 718 C CA . LYS A 1 91 ? -4.103 3.323 14.131 1.00 94.06 91 LYS A CA 1
ATOM 719 C C . LYS A 1 91 ? -5.594 3.311 13.792 1.00 94.06 91 LYS A C 1
ATOM 721 O O . LYS A 1 91 ? -6.074 2.350 13.211 1.00 94.06 91 LYS A O 1
ATOM 726 N N . SER A 1 92 ? -6.310 4.398 14.084 1.00 95.75 92 SER A N 1
ATOM 727 C CA . SER A 1 92 ? -7.734 4.514 13.743 1.00 95.75 92 SER A CA 1
ATOM 728 C C . SER A 1 92 ? -7.994 4.466 12.234 1.00 95.75 92 SER A C 1
ATOM 730 O O . SER A 1 92 ? -9.010 3.928 11.816 1.00 95.75 92 SER A O 1
ATOM 732 N N . LEU A 1 93 ? -7.083 5.000 11.413 1.00 96.44 93 LEU A N 1
ATOM 733 C CA . LEU A 1 93 ? -7.169 4.914 9.951 1.00 96.44 93 LEU A CA 1
ATOM 734 C C . LEU A 1 93 ? -6.901 3.502 9.411 1.00 96.44 93 LEU A C 1
ATOM 736 O O . LEU A 1 93 ? -7.413 3.171 8.347 1.00 96.44 93 LEU A O 1
ATOM 740 N N . LEU A 1 94 ? -6.109 2.692 10.119 1.00 95.88 94 LEU A N 1
ATOM 741 C CA . LEU A 1 94 ? -5.849 1.292 9.770 1.00 95.88 94 LEU A CA 1
ATOM 742 C C . LEU A 1 94 ? -6.948 0.344 10.253 1.00 95.88 94 LEU A C 1
ATOM 744 O O . LEU A 1 94 ? -7.073 -0.742 9.707 1.00 95.88 94 LEU A O 1
ATOM 748 N N . GLN A 1 95 ? -7.752 0.729 11.246 1.00 96.38 95 GLN A N 1
ATOM 749 C CA . GLN A 1 95 ? -8.760 -0.168 11.817 1.00 96.38 95 GLN A CA 1
ATOM 750 C C . GLN A 1 95 ? -9.700 -0.790 10.762 1.00 96.38 95 GLN A C 1
ATOM 752 O O . GLN A 1 95 ? -9.856 -2.003 10.795 1.00 96.38 95 GLN A O 1
ATOM 757 N N . PRO A 1 96 ? -10.224 -0.051 9.761 1.00 95.25 96 PRO A N 1
ATOM 758 C CA . PRO A 1 96 ? -11.087 -0.651 8.740 1.00 95.25 96 PRO A CA 1
ATOM 759 C C . PRO A 1 96 ? -10.405 -1.724 7.873 1.00 95.25 96 PRO A C 1
ATOM 761 O O . PRO A 1 96 ? -11.067 -2.663 7.451 1.00 95.25 96 PRO A O 1
ATOM 764 N N . VAL A 1 97 ? -9.096 -1.591 7.611 1.00 95.88 97 VAL A N 1
ATOM 765 C CA . VAL A 1 97 ? -8.284 -2.617 6.921 1.00 95.88 97 VAL A CA 1
ATOM 766 C C . VAL A 1 97 ? -8.232 -3.888 7.754 1.00 95.88 97 VAL A C 1
ATOM 768 O O . VAL A 1 97 ? -8.444 -4.981 7.239 1.00 95.88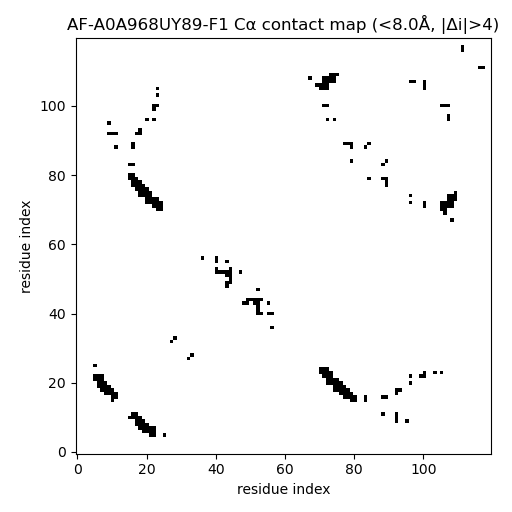 97 VAL A O 1
ATOM 771 N N . LEU A 1 98 ? -7.927 -3.723 9.044 1.00 96.31 98 LEU A N 1
ATOM 772 C CA . LEU A 1 98 ? -7.762 -4.831 9.976 1.00 96.31 98 LEU A CA 1
ATOM 773 C C . LEU A 1 98 ? -9.090 -5.561 10.188 1.00 96.31 98 LEU A C 1
ATOM 775 O O . LEU A 1 98 ? -9.119 -6.780 10.103 1.00 96.31 98 LEU A O 1
ATOM 779 N N . ASP A 1 99 ? -10.190 -4.826 10.355 1.00 96.44 99 ASP A N 1
ATOM 780 C CA . ASP A 1 99 ? -11.526 -5.404 10.529 1.00 96.44 99 ASP A CA 1
ATOM 781 C C . ASP A 1 99 ? -11.959 -6.233 9.301 1.00 96.44 99 ASP A C 1
ATOM 783 O O . ASP A 1 99 ? -12.539 -7.315 9.441 1.00 96.44 99 ASP A O 1
ATOM 787 N N . ASP A 1 100 ? -11.672 -5.749 8.086 1.00 94.94 100 ASP A N 1
ATOM 788 C CA . ASP A 1 100 ? -11.972 -6.471 6.842 1.00 94.94 100 ASP A CA 1
ATOM 789 C C . ASP A 1 100 ? -11.110 -7.731 6.692 1.00 94.94 100 ASP A C 1
ATOM 791 O O . ASP A 1 100 ? -11.626 -8.802 6.355 1.00 94.94 100 ASP A O 1
ATOM 795 N N . ALA A 1 101 ? -9.817 -7.626 6.998 1.00 96.31 101 ALA A N 1
ATOM 796 C CA . ALA A 1 101 ? -8.899 -8.754 6.955 1.00 96.31 101 ALA A CA 1
ATOM 797 C C . ALA A 1 101 ? -9.242 -9.827 7.998 1.00 96.31 101 ALA A C 1
ATOM 799 O O . ALA A 1 101 ? -9.288 -11.007 7.652 1.00 96.31 101 ALA A O 1
ATOM 800 N N . ASP A 1 102 ? -9.582 -9.430 9.227 1.00 97.75 102 ASP A N 1
ATOM 801 C CA . ASP A 1 102 ? -10.031 -10.331 10.295 1.00 97.75 102 ASP A CA 1
ATOM 802 C C . ASP A 1 102 ? -11.324 -11.056 9.898 1.00 97.75 102 ASP A C 1
ATOM 804 O O . ASP A 1 102 ? -11.440 -12.276 10.051 1.00 97.75 102 ASP A O 1
ATOM 808 N N . THR A 1 103 ? -12.282 -10.327 9.313 1.00 96.94 103 THR A N 1
ATOM 809 C CA . THR A 1 103 ? -13.546 -10.897 8.820 1.00 96.94 103 THR A CA 1
ATOM 810 C C . THR A 1 103 ? -13.302 -11.948 7.735 1.00 96.94 103 THR A C 1
ATOM 812 O O . THR A 1 103 ? -13.937 -13.005 7.732 1.00 96.94 103 THR A O 1
ATOM 815 N N . LYS A 1 104 ? -12.368 -11.676 6.816 1.00 95.56 104 LYS A N 1
ATOM 816 C CA . LYS A 1 104 ? -12.024 -12.562 5.693 1.00 95.56 104 LYS A CA 1
ATOM 817 C C . LYS A 1 104 ? -10.970 -13.614 6.042 1.00 95.56 104 LYS A C 1
ATOM 819 O O . LYS A 1 104 ? -10.748 -14.516 5.239 1.00 95.56 104 LYS A O 1
ATOM 824 N N . LYS A 1 105 ? -10.365 -13.533 7.231 1.00 96.50 105 LYS A N 1
ATOM 825 C CA . LYS A 1 105 ? -9.263 -14.389 7.700 1.00 96.50 105 LYS A CA 1
ATOM 826 C C . LYS A 1 105 ? -8.059 -14.382 6.750 1.00 96.50 105 LYS A C 1
ATOM 828 O O . LYS A 1 105 ? -7.521 -15.435 6.413 1.00 96.50 105 LYS A O 1
ATOM 833 N N . VAL A 1 106 ? -7.657 -13.192 6.319 1.00 96.88 106 VAL A N 1
ATOM 834 C CA . VAL A 1 106 ? -6.509 -12.947 5.427 1.00 96.88 106 VAL A CA 1
ATOM 835 C C . VAL A 1 106 ? -5.489 -12.035 6.106 1.00 96.88 106 VAL A C 1
ATOM 837 O O . VAL A 1 106 ? -5.783 -11.416 7.126 1.00 96.88 106 VAL A O 1
ATOM 840 N N . GLY A 1 107 ? -4.277 -11.956 5.553 1.00 95.00 107 GLY A N 1
ATOM 841 C CA . GLY A 1 107 ? -3.260 -11.023 6.037 1.00 95.00 107 GLY A CA 1
ATOM 842 C C . GLY A 1 107 ? -3.523 -9.574 5.611 1.00 95.00 107 GLY A C 1
ATOM 843 O O . GLY A 1 107 ? -4.322 -9.308 4.713 1.00 95.00 107 GLY A O 1
ATOM 844 N N . CYS A 1 108 ? -2.785 -8.646 6.220 1.00 94.81 108 CYS A N 1
ATOM 845 C CA . CYS A 1 108 ? -2.644 -7.264 5.760 1.00 94.81 108 CYS A CA 1
ATOM 846 C C . CYS A 1 108 ? -1.179 -6.995 5.443 1.00 94.81 108 CYS A C 1
ATOM 848 O O . CYS A 1 108 ? -0.322 -7.234 6.297 1.00 94.81 108 CYS A O 1
ATOM 850 N N . TYR A 1 109 ? -0.906 -6.464 4.257 1.00 93.50 109 TYR A N 1
ATOM 851 C CA . TYR A 1 109 ? 0.438 -6.117 3.821 1.00 93.50 109 TYR A CA 1
ATOM 852 C C . TYR A 1 109 ? 0.579 -4.611 3.601 1.00 93.50 109 TYR A C 1
ATOM 854 O O . TYR A 1 109 ? -0.380 -3.896 3.298 1.00 93.50 109 TYR A O 1
ATOM 862 N N . LEU A 1 110 ? 1.790 -4.127 3.871 1.00 92.69 110 LEU A N 1
ATOM 863 C CA . LEU A 1 110 ? 2.245 -2.790 3.532 1.00 92.69 110 LEU A CA 1
ATOM 864 C C . LEU A 1 110 ? 3.766 -2.784 3.463 1.00 92.69 110 LEU A C 1
ATOM 866 O O . LEU A 1 110 ? 4.438 -3.456 4.250 1.00 92.69 110 LEU A O 1
ATOM 870 N N . VAL A 1 111 ? 4.309 -1.926 2.607 1.00 89.25 111 VAL A N 1
ATOM 871 C CA . VAL A 1 111 ? 5.738 -1.613 2.597 1.00 89.25 111 VAL A CA 1
ATOM 872 C C . VAL A 1 111 ? 5.980 -0.318 3.366 1.00 89.25 111 VAL A C 1
ATOM 874 O O . VAL A 1 111 ? 5.507 0.759 2.999 1.00 89.25 111 VAL A O 1
ATOM 877 N N . SER A 1 112 ? 6.771 -0.397 4.435 1.00 88.06 112 SER A N 1
ATOM 878 C CA . SER A 1 112 ? 7.156 0.774 5.223 1.00 88.06 112 SER A CA 1
ATOM 879 C C . SER A 1 112 ? 8.535 1.292 4.818 1.00 88.06 112 SER A C 1
ATOM 881 O O . SER A 1 112 ? 9.553 0.632 5.019 1.00 88.06 112 SER A O 1
ATOM 883 N N . SER A 1 113 ? 8.587 2.532 4.336 1.00 79.38 113 SER A N 1
ATOM 884 C CA . SER A 1 113 ? 9.838 3.271 4.106 1.00 79.38 113 SER A CA 1
ATOM 885 C C . SER A 1 113 ? 10.314 4.058 5.334 1.00 79.38 113 SER A C 1
ATOM 887 O O . SER A 1 113 ? 11.347 4.729 5.285 1.00 79.38 113 SER A O 1
ATOM 889 N N . ASN A 1 114 ? 9.566 4.016 6.446 1.00 84.44 114 ASN A N 1
ATOM 890 C CA . ASN A 1 114 ? 9.895 4.756 7.660 1.00 84.44 114 ASN A CA 1
ATOM 891 C C . ASN A 1 114 ? 10.457 3.809 8.728 1.00 84.44 114 ASN A C 1
ATOM 893 O O . ASN A 1 114 ? 9.693 3.015 9.277 1.00 84.44 114 ASN A O 1
ATOM 897 N N . PRO A 1 115 ? 11.738 3.932 9.117 1.00 84.12 115 PRO A N 1
ATOM 898 C CA . PRO A 1 115 ? 12.334 3.029 10.100 1.00 84.12 115 PRO A CA 1
ATOM 899 C C . PRO A 1 115 ? 11.645 3.098 11.469 1.00 84.12 115 PRO A C 1
ATOM 901 O O . PRO A 1 115 ? 11.652 2.120 12.201 1.00 84.12 115 PRO A O 1
ATOM 904 N N . ARG A 1 116 ? 10.977 4.212 11.809 1.00 84.00 116 ARG A N 1
ATOM 905 C CA . ARG A 1 116 ? 10.218 4.330 13.069 1.00 84.00 116 ARG A CA 1
ATOM 906 C C . ARG A 1 116 ? 8.959 3.466 13.113 1.00 84.00 116 ARG A C 1
ATOM 908 O O . ARG A 1 116 ? 8.413 3.277 14.192 1.00 84.00 116 ARG A O 1
ATOM 915 N N . ASN A 1 117 ? 8.477 3.009 11.959 1.00 79.12 117 ASN A N 1
ATOM 916 C CA . ASN A 1 117 ? 7.317 2.126 11.866 1.00 79.12 117 ASN A CA 1
ATOM 917 C C . ASN A 1 117 ? 7.724 0.644 11.901 1.00 79.12 117 ASN A C 1
ATOM 919 O O . ASN A 1 117 ? 6.854 -0.214 11.988 1.00 79.12 117 ASN A O 1
ATOM 923 N N . ASN A 1 118 ? 9.025 0.352 11.840 1.00 68.69 118 ASN A N 1
ATOM 924 C CA . ASN A 1 118 ? 9.567 -0.997 11.891 1.00 68.69 118 ASN A CA 1
ATOM 925 C C . ASN A 1 118 ? 10.067 -1.227 13.324 1.00 68.69 118 ASN A C 1
ATOM 927 O O . ASN A 1 118 ? 11.261 -1.134 13.601 1.00 68.69 118 ASN A O 1
ATOM 931 N N . THR A 1 119 ? 9.143 -1.408 14.266 1.00 56.62 119 THR A N 1
ATOM 932 C CA . THR A 1 119 ? 9.494 -1.758 15.648 1.00 56.62 119 THR A CA 1
ATOM 933 C C . THR A 1 119 ? 9.725 -3.261 15.755 1.00 56.62 119 THR A C 1
ATOM 935 O O . THR A 1 119 ? 8.798 -4.033 15.508 1.00 56.62 119 THR A O 1
ATOM 938 N N . ASN A 1 120 ? 10.945 -3.640 16.144 1.00 41.56 120 ASN A N 1
ATOM 939 C CA . ASN A 1 120 ? 11.142 -4.748 17.082 1.00 41.56 120 ASN A CA 1
ATOM 940 C C . ASN A 1 120 ? 10.664 -4.315 18.471 1.00 41.56 120 ASN A C 1
ATOM 942 O O . ASN A 1 120 ? 10.814 -3.106 18.777 1.00 41.56 120 ASN A O 1
#

Radius of gyration: 16.39 Å; Cα contacts (8 Å, |Δi|>4): 139; chains: 1; bounding box: 35×33×38 Å

Sequence (120 aa):
MLLYFLCIFPIAPKQQGACVWYPAGVEIFNDRFEQIIVEVVALISRFSGEESGKRYEHLIQKMGNLEPTETHCEVFFIGLKPPARGKGIGKSLLQPVLDDADTKKVGCYLVSSNPRNNTN

Nearest PDB structures (foldseek):
  7k09-assembly1_A  TM=7.676E-01  e=5.130E-04  Streptomyces alboniger
  4f6a-assembly1_B  TM=6.606E-01  e=1.378E-02  Halalkalibacterium halodurans C-125
  1z4e-assembly1_B  TM=6.824E-01  e=3.139E-02  Halalkalibacterium halodurans C-125
  7ovv-assembly1_B  TM=5.680E-01  e=5.207E-02  Arabidopsis thaliana
  8xj9-assembly1_A  TM=5.234E-01  e=4.307E-02  Arabidopsis thaliana

Secondary structure (DSSP, 8-state):
--GGGTSB--B-GGG-EEEEEE-TT---SSHHHHHHHHHHHHHHHHHH-HHHHHHHHHHHHHHHTTS--S-EEEEEEEEE-GGGTTSSHHHHHHHHHHHHHHHHT-EEE-----GGG---